Protein AF-A0A1Q7W971-F1 (afdb_monomer)

Mean predicted aligned error: 11.28 Å

Radius of gyration: 20.94 Å; Cα contacts (8 Å, |Δi|>4): 27; chains: 1; bounding box: 42×15×66 Å

Nearest PDB structures (foldseek):
  6xi6-assembly1_A-3  TM=7.404E-01  e=8.892E+00  synthetic construct

pLDDT: mean 73.96, std 14.61, range [44.72, 91.0]

Structure (mmCIF, N/CA/C/O backbone):
data_AF-A0A1Q7W971-F1
#
_entry.id   AF-A0A1Q7W971-F1
#
loop_
_atom_site.group_PDB
_atom_site.id
_atom_site.type_symbol
_atom_site.label_atom_id
_atom_site.label_alt_id
_atom_site.label_comp_id
_atom_site.label_asym_id
_atom_site.label_entity_id
_atom_site.label_seq_id
_atom_site.pdbx_PDB_ins_code
_atom_site.Cartn_x
_atom_site.Cartn_y
_atom_site.Cartn_z
_atom_site.occupancy
_atom_site.B_iso_or_equiv
_atom_site.auth_seq_id
_atom_site.auth_comp_id
_atom_site.auth_asym_id
_atom_site.auth_atom_id
_atom_site.pdbx_PDB_model_num
ATOM 1 N N . MET A 1 1 ? -23.384 -5.183 43.744 1.00 45.66 1 MET A N 1
ATOM 2 C CA . MET A 1 1 ? -22.047 -5.776 43.524 1.00 45.66 1 MET A CA 1
ATOM 3 C C . MET A 1 1 ? -21.927 -6.201 42.059 1.00 45.66 1 MET A C 1
ATOM 5 O O . MET A 1 1 ? -22.213 -7.347 41.761 1.00 45.66 1 MET A O 1
ATOM 9 N N . THR A 1 2 ? -21.583 -5.300 41.130 1.00 51.00 2 THR A N 1
ATOM 10 C CA . THR A 1 2 ? -21.463 -5.643 39.686 1.00 51.00 2 THR A CA 1
ATOM 11 C C . THR A 1 2 ? -20.423 -4.800 38.920 1.00 51.00 2 THR A C 1
ATOM 13 O O . THR A 1 2 ? -20.375 -4.856 37.699 1.00 51.00 2 THR A O 1
ATOM 16 N N . SER A 1 3 ? -19.537 -4.048 39.588 1.00 52.31 3 SER A N 1
ATOM 17 C CA . SER A 1 3 ? -18.559 -3.180 38.893 1.00 52.31 3 SER A CA 1
ATOM 18 C C . SER A 1 3 ? -17.267 -3.885 38.439 1.00 52.31 3 SER A C 1
ATOM 20 O O . SER A 1 3 ? -16.550 -3.346 37.603 1.00 52.31 3 SER A O 1
ATOM 22 N N . GLY A 1 4 ? -16.958 -5.088 38.943 1.00 53.03 4 GLY A N 1
ATOM 23 C CA . GLY A 1 4 ? -15.691 -5.785 38.646 1.00 53.03 4 GLY A CA 1
ATOM 24 C C . GLY A 1 4 ? -15.622 -6.492 37.284 1.00 53.03 4 GLY A C 1
ATOM 25 O O . GLY A 1 4 ? -14.534 -6.716 36.768 1.00 53.03 4 GLY A O 1
ATOM 26 N N . VAL A 1 5 ? -16.764 -6.828 36.676 1.00 53.59 5 VAL A N 1
ATOM 27 C CA . VAL A 1 5 ? -16.812 -7.555 35.388 1.00 53.59 5 VAL A CA 1
ATOM 28 C C . VAL A 1 5 ? -16.642 -6.602 34.197 1.00 53.59 5 VAL A C 1
ATOM 30 O O . VAL A 1 5 ? -16.032 -6.956 33.189 1.00 53.59 5 VAL A O 1
ATOM 33 N N . VAL A 1 6 ? -17.114 -5.357 34.324 1.00 56.41 6 VAL A N 1
ATOM 34 C CA . VAL A 1 6 ? -17.049 -4.351 33.250 1.00 56.41 6 VAL A CA 1
ATOM 35 C C . VAL A 1 6 ? -15.632 -3.788 33.077 1.00 56.41 6 VAL A C 1
ATOM 37 O O . VAL A 1 6 ? -15.229 -3.498 31.953 1.00 56.41 6 VAL A O 1
ATOM 40 N N . SER A 1 7 ? -14.830 -3.695 34.147 1.00 55.28 7 SER A N 1
ATOM 41 C CA . SER A 1 7 ? -13.448 -3.187 34.066 1.00 55.2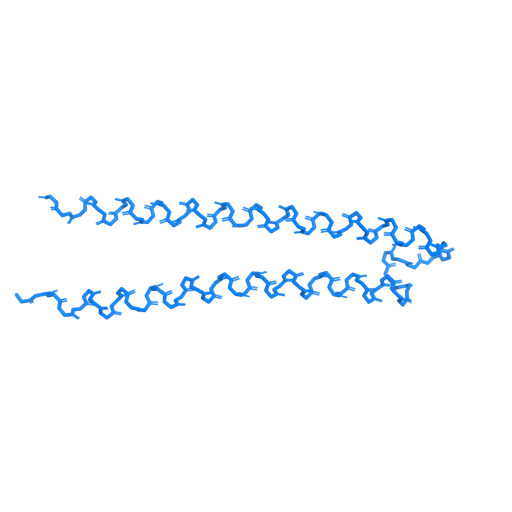8 7 SER A CA 1
ATOM 42 C C . SER A 1 7 ? -12.504 -4.135 33.312 1.00 55.28 7 SER A C 1
ATOM 44 O O . SER A 1 7 ? -11.658 -3.689 32.531 1.00 55.28 7 SER A O 1
ATOM 46 N N . VAL A 1 8 ? -12.686 -5.450 33.470 1.00 58.25 8 VAL A N 1
ATOM 47 C CA . VAL A 1 8 ? -11.938 -6.477 32.725 1.00 58.25 8 VAL A CA 1
ATOM 48 C C . VAL A 1 8 ? -12.370 -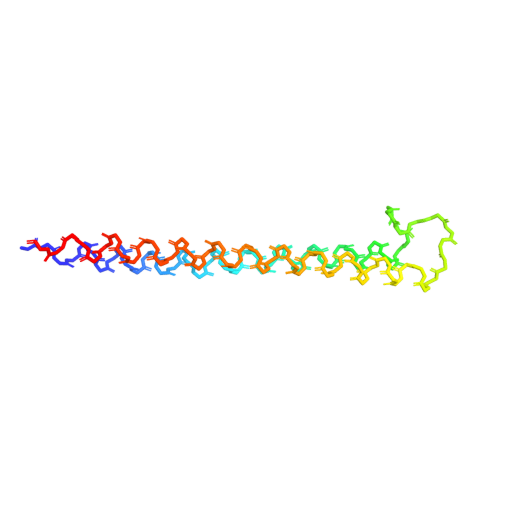6.504 31.253 1.00 58.25 8 VAL A C 1
ATOM 50 O O . VAL A 1 8 ? -11.519 -6.539 30.363 1.00 58.25 8 VAL A O 1
ATOM 53 N N . ALA A 1 9 ? -13.676 -6.398 30.978 1.00 57.38 9 ALA A N 1
ATOM 54 C CA . ALA A 1 9 ? -14.206 -6.348 29.613 1.00 57.38 9 ALA A CA 1
ATOM 55 C C . ALA A 1 9 ? -13.760 -5.089 28.839 1.00 57.38 9 ALA A C 1
ATOM 57 O O . ALA A 1 9 ? -13.397 -5.187 27.666 1.00 57.38 9 ALA A O 1
ATOM 58 N N . ALA A 1 10 ? -13.716 -3.922 29.493 1.00 59.62 10 ALA A N 1
ATOM 59 C CA . ALA A 1 10 ? -13.243 -2.672 28.889 1.00 59.62 10 ALA A CA 1
ATOM 60 C C . ALA A 1 10 ? -11.748 -2.726 28.520 1.00 59.62 10 ALA A C 1
ATOM 62 O O . ALA A 1 10 ? -11.351 -2.257 27.451 1.00 59.62 10 ALA A O 1
ATOM 63 N N . SER A 1 11 ? -10.929 -3.363 29.363 1.00 55.81 11 SER A N 1
ATOM 64 C CA . SER A 1 11 ? -9.490 -3.540 29.119 1.00 55.81 11 SER A CA 1
ATOM 65 C C . SER A 1 11 ? -9.226 -4.475 27.930 1.00 55.81 11 SER A C 1
ATOM 67 O O . SER A 1 11 ? -8.370 -4.196 27.090 1.00 55.81 11 SER A O 1
ATOM 69 N N . ALA A 1 12 ? -10.013 -5.548 27.799 1.00 57.31 12 ALA A N 1
ATOM 70 C CA . ALA A 1 12 ? -9.951 -6.448 26.650 1.00 57.31 12 ALA A CA 1
ATOM 71 C C . ALA A 1 12 ? -10.403 -5.759 25.347 1.00 57.31 12 ALA A C 1
ATOM 73 O O . ALA A 1 12 ? -9.727 -5.867 24.325 1.00 57.31 12 ALA A O 1
ATOM 74 N N . ALA A 1 13 ? -11.503 -4.997 25.380 1.00 56.72 13 ALA A N 1
ATOM 75 C CA . ALA A 1 13 ? -12.011 -4.275 24.211 1.00 56.72 13 ALA A CA 1
ATOM 76 C C . ALA A 1 13 ? -11.017 -3.219 23.686 1.00 56.72 13 ALA A C 1
ATOM 78 O O . ALA A 1 13 ? -10.848 -3.080 22.472 1.00 56.72 13 ALA A O 1
ATOM 79 N N . GLY A 1 14 ? -10.307 -2.523 24.582 1.00 55.31 14 GLY A N 1
ATOM 80 C CA . GLY A 1 14 ? -9.242 -1.586 24.209 1.00 55.31 14 GLY A CA 1
ATOM 81 C C . GLY A 1 14 ? -8.066 -2.260 23.490 1.00 55.31 14 GLY A C 1
ATOM 82 O O . GLY A 1 14 ? -7.553 -1.724 22.507 1.00 55.31 14 GLY A O 1
ATOM 83 N N . PHE A 1 15 ? -7.683 -3.466 23.921 1.00 58.78 15 PHE A N 1
ATOM 84 C CA . PHE A 1 15 ? -6.598 -4.238 23.309 1.00 58.78 15 PHE A CA 1
ATOM 85 C C . PHE A 1 15 ? -6.937 -4.719 21.888 1.00 58.78 15 PHE A C 1
ATOM 87 O O . PHE A 1 15 ? -6.115 -4.595 20.977 1.00 58.78 15 PHE A O 1
ATOM 94 N N . PHE A 1 16 ? -8.163 -5.207 21.660 1.00 59.62 16 PHE A N 1
ATOM 95 C CA . PHE A 1 16 ? -8.599 -5.623 20.320 1.00 59.62 16 PHE A CA 1
ATOM 96 C C . PHE A 1 16 ? -8.644 -4.454 19.328 1.00 59.62 16 PHE A C 1
ATOM 98 O O . PHE A 1 16 ? -8.236 -4.614 18.180 1.00 59.62 16 PHE A O 1
ATOM 105 N N . LYS A 1 17 ? -9.050 -3.263 19.781 1.00 57.25 17 LYS A N 1
ATOM 106 C CA . LYS A 1 17 ? -9.131 -2.056 18.946 1.00 57.25 17 LYS A CA 1
ATOM 107 C C . LYS A 1 17 ? -7.766 -1.594 18.421 1.00 57.25 17 LYS A C 1
ATOM 109 O O . LYS A 1 17 ? -7.647 -1.222 17.256 1.00 57.25 17 LYS A O 1
ATOM 114 N N . TYR A 1 18 ? -6.729 -1.630 19.258 1.00 57.88 18 TYR A N 1
ATOM 115 C CA . TYR A 1 18 ? -5.374 -1.251 18.838 1.00 57.88 18 TYR A CA 1
ATOM 116 C C . TYR A 1 18 ? -4.760 -2.288 17.886 1.00 57.88 18 TYR A C 1
ATOM 118 O O . TYR A 1 18 ? -4.090 -1.944 16.914 1.00 57.88 18 TYR A O 1
ATOM 126 N N . ARG A 1 19 ? -5.051 -3.572 18.123 1.00 60.31 19 ARG A N 1
ATOM 127 C CA . ARG A 1 19 ? -4.578 -4.677 17.285 1.00 60.31 19 ARG A CA 1
ATOM 128 C C . ARG A 1 19 ? -5.202 -4.672 15.883 1.00 60.31 19 ARG A C 1
ATOM 130 O O . ARG A 1 19 ? -4.505 -4.981 14.923 1.00 60.31 19 ARG A O 1
ATOM 137 N N . GLU A 1 20 ? -6.479 -4.312 15.752 1.00 60.72 20 GLU A N 1
ATOM 138 C CA . GLU A 1 20 ? -7.170 -4.220 14.454 1.00 60.72 20 GLU A CA 1
ATOM 139 C C . GLU A 1 20 ? -6.601 -3.093 13.575 1.00 60.72 20 GLU A C 1
ATOM 141 O O . GLU A 1 20 ? -6.382 -3.295 12.381 1.00 60.72 20 GLU A O 1
ATOM 146 N N . ARG A 1 21 ? -6.255 -1.944 14.177 1.00 62.56 21 ARG A N 1
ATOM 147 C CA . ARG A 1 21 ? -5.552 -0.853 13.478 1.00 62.56 21 ARG A CA 1
ATOM 148 C C . ARG A 1 21 ? -4.167 -1.283 12.994 1.00 62.56 21 ARG A C 1
ATOM 150 O O . ARG A 1 21 ? -3.870 -1.139 11.812 1.00 62.56 21 ARG A O 1
ATOM 157 N N . GLY A 1 22 ? -3.375 -1.913 13.865 1.00 65.25 22 GLY A N 1
ATOM 158 C CA . GLY A 1 22 ? -2.045 -2.408 13.495 1.00 65.25 22 GLY A CA 1
ATOM 159 C C . GLY A 1 22 ? -2.069 -3.453 12.372 1.00 65.25 22 GLY A C 1
ATOM 160 O O . GLY A 1 22 ? -1.193 -3.452 11.515 1.00 65.25 22 GLY A O 1
ATOM 161 N N . PHE A 1 23 ? -3.089 -4.315 12.328 1.00 66.75 23 PHE A N 1
ATOM 162 C CA . PHE A 1 23 ? -3.236 -5.308 11.260 1.00 66.75 23 PHE A CA 1
ATOM 163 C C . PHE A 1 23 ? -3.563 -4.668 9.902 1.00 66.75 23 PHE A C 1
ATOM 165 O O . PHE A 1 23 ? -2.981 -5.055 8.890 1.00 66.75 23 PHE A O 1
ATOM 172 N N . ASN A 1 24 ? -4.442 -3.662 9.863 1.00 71.94 24 ASN A N 1
ATOM 173 C CA . ASN A 1 24 ? -4.761 -2.956 8.618 1.00 71.94 24 ASN A CA 1
ATOM 174 C C . ASN A 1 24 ? -3.565 -2.162 8.081 1.00 71.94 24 ASN A C 1
ATOM 176 O O . ASN A 1 24 ? -3.265 -2.229 6.887 1.00 71.94 24 ASN A O 1
ATOM 180 N N . GLU A 1 25 ? -2.849 -1.463 8.962 1.00 73.25 25 GLU A N 1
ATOM 181 C CA . GLU A 1 25 ? -1.628 -0.740 8.602 1.00 73.25 25 GLU A CA 1
ATOM 182 C C . GLU A 1 25 ? -0.563 -1.698 8.044 1.00 73.25 25 GLU A C 1
ATOM 184 O O . GLU A 1 25 ? -0.003 -1.442 6.976 1.00 73.25 25 GLU A O 1
ATOM 189 N N . GLN A 1 26 ? -0.355 -2.853 8.689 1.00 79.88 26 GLN A N 1
ATOM 190 C CA . GLN A 1 26 ? 0.571 -3.884 8.207 1.00 79.88 26 GLN A CA 1
ATOM 191 C C . GLN A 1 26 ? 0.161 -4.452 6.845 1.00 79.88 26 GLN A C 1
ATOM 193 O O . GLN A 1 26 ? 0.986 -4.492 5.937 1.00 79.88 26 GLN A O 1
ATOM 198 N N . MET A 1 27 ? -1.116 -4.797 6.645 1.00 79.81 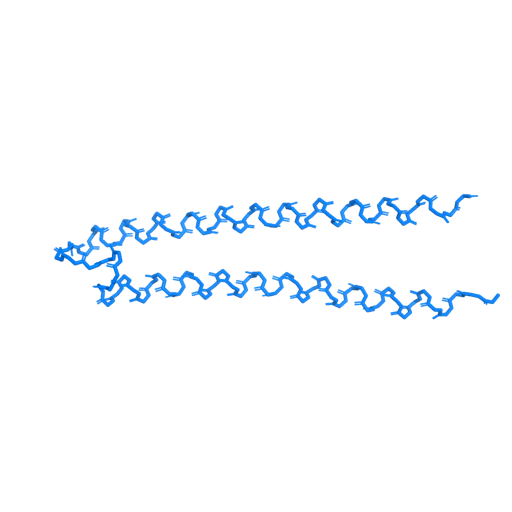27 MET A N 1
ATOM 199 C CA . MET A 1 27 ? -1.589 -5.284 5.342 1.00 79.81 27 MET A CA 1
ATOM 200 C C . MET A 1 27 ? -1.399 -4.251 4.221 1.00 79.81 27 M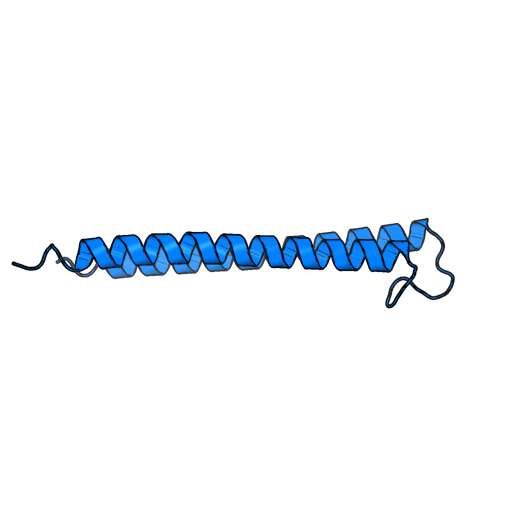ET A C 1
ATOM 202 O O . MET A 1 27 ? -1.149 -4.617 3.073 1.00 79.81 27 MET A O 1
ATOM 206 N N . THR A 1 28 ? -1.492 -2.958 4.541 1.00 83.19 28 THR A N 1
ATOM 207 C CA . THR A 1 28 ? -1.176 -1.874 3.596 1.00 83.19 28 THR A CA 1
ATOM 208 C C . THR A 1 28 ? 0.287 -1.871 3.213 1.00 83.19 28 THR A C 1
ATOM 210 O O . THR A 1 28 ? 0.617 -1.793 2.030 1.00 83.19 28 THR A O 1
ATOM 213 N N . ALA A 1 29 ? 1.154 -1.914 4.225 1.00 84.50 29 ALA A N 1
ATOM 214 C CA . ALA A 1 29 ? 2.590 -1.871 4.042 1.00 84.50 29 ALA A CA 1
ATOM 215 C C . ALA A 1 29 ? 3.042 -3.060 3.187 1.00 84.50 29 ALA A C 1
ATOM 217 O O . ALA A 1 29 ? 3.747 -2.863 2.198 1.00 84.50 29 ALA A O 1
ATOM 218 N N . ASP A 1 30 ? 2.535 -4.257 3.487 1.00 87.31 30 ASP A N 1
ATOM 219 C CA . ASP A 1 30 ? 2.814 -5.474 2.727 1.00 87.31 30 ASP A CA 1
ATOM 220 C C . ASP A 1 30 ? 2.311 -5.380 1.276 1.00 87.31 30 ASP A C 1
ATOM 222 O O . ASP A 1 30 ? 3.005 -5.795 0.343 1.00 87.31 30 ASP A O 1
ATOM 226 N N . ALA A 1 31 ? 1.129 -4.795 1.047 1.00 87.50 31 ALA A N 1
ATOM 227 C CA . ALA A 1 31 ? 0.594 -4.596 -0.300 1.00 87.50 31 ALA A CA 1
ATOM 228 C C . ALA A 1 31 ? 1.456 -3.626 -1.127 1.00 87.50 31 ALA A C 1
ATOM 230 O O . ALA A 1 31 ? 1.824 -3.939 -2.263 1.00 87.50 31 ALA A O 1
ATOM 231 N N . ILE A 1 32 ? 1.828 -2.475 -0.558 1.00 88.25 32 ILE A N 1
ATOM 232 C CA . ILE A 1 32 ? 2.708 -1.493 -1.213 1.00 88.25 32 ILE A CA 1
ATOM 233 C C . ILE A 1 32 ? 4.070 -2.121 -1.520 1.00 88.25 32 ILE A C 1
ATOM 235 O O . ILE A 1 32 ? 4.584 -1.988 -2.633 1.00 88.25 32 ILE A O 1
ATOM 239 N N . GLU A 1 33 ? 4.637 -2.842 -0.557 1.00 89.50 33 GLU A N 1
ATOM 240 C CA . GLU A 1 33 ? 5.927 -3.509 -0.694 1.00 89.50 33 GLU A CA 1
ATOM 241 C C . GLU A 1 33 ? 5.909 -4.553 -1.819 1.00 89.50 33 GLU A C 1
ATOM 243 O O . GLU A 1 33 ? 6.831 -4.611 -2.639 1.00 89.50 33 GLU A O 1
ATOM 248 N N . LYS A 1 34 ? 4.815 -5.310 -1.945 1.00 89.94 34 LYS A N 1
ATOM 249 C CA . LYS A 1 34 ? 4.613 -6.250 -3.051 1.00 89.94 34 LYS A CA 1
ATOM 250 C C . LYS A 1 34 ? 4.588 -5.548 -4.410 1.00 89.94 34 LYS A C 1
ATOM 252 O O . LYS A 1 34 ? 5.269 -6.008 -5.329 1.00 89.94 34 LYS A O 1
ATOM 257 N N . HIS A 1 35 ? 3.858 -4.437 -4.559 1.00 89.44 35 HIS A N 1
ATOM 258 C CA . HIS A 1 35 ? 3.855 -3.681 -5.820 1.00 89.44 35 HIS A CA 1
ATOM 259 C C . HIS A 1 35 ? 5.227 -3.073 -6.119 1.00 89.44 35 HIS A C 1
ATOM 261 O O . HIS A 1 35 ? 5.665 -3.109 -7.266 1.00 89.44 35 HIS A O 1
ATOM 267 N N . ARG A 1 36 ? 5.949 -2.584 -5.106 1.00 88.56 36 ARG A N 1
ATOM 268 C CA . ARG A 1 36 ? 7.310 -2.058 -5.262 1.00 88.56 36 ARG A CA 1
ATOM 269 C C . ARG A 1 36 ? 8.283 -3.131 -5.757 1.00 88.56 36 ARG A C 1
ATOM 271 O O . ARG A 1 36 ? 9.068 -2.871 -6.671 1.00 88.56 36 ARG A O 1
ATOM 278 N N . GLN A 1 37 ? 8.233 -4.337 -5.190 1.00 89.00 37 GLN A N 1
ATOM 279 C CA . GLN A 1 37 ? 9.059 -5.461 -5.642 1.00 89.00 37 GLN A CA 1
ATOM 280 C C . GLN A 1 37 ? 8.667 -5.937 -7.042 1.00 89.00 37 GLN A C 1
ATOM 282 O O . GLN A 1 37 ? 9.547 -6.146 -7.876 1.00 89.00 37 GLN A O 1
ATOM 287 N N . ALA A 1 38 ? 7.368 -6.053 -7.328 1.00 88.44 38 ALA A N 1
ATOM 288 C CA . ALA A 1 38 ? 6.876 -6.427 -8.650 1.00 88.44 38 ALA A CA 1
ATOM 289 C C . ALA A 1 38 ? 7.293 -5.405 -9.715 1.00 88.44 38 ALA A C 1
ATOM 291 O O . ALA A 1 38 ? 7.760 -5.795 -10.784 1.00 88.44 38 ALA A O 1
ATOM 292 N N . ALA A 1 39 ? 7.218 -4.110 -9.394 1.00 88.06 39 ALA A N 1
ATOM 293 C CA . ALA A 1 39 ? 7.727 -3.050 -10.246 1.00 88.06 39 ALA A CA 1
ATOM 294 C C . ALA A 1 39 ? 9.226 -3.225 -10.472 1.00 88.06 39 ALA A C 1
ATOM 296 O O . ALA A 1 39 ? 9.629 -3.313 -11.621 1.00 88.06 39 ALA A O 1
ATOM 297 N N . ARG A 1 40 ? 10.046 -3.351 -9.420 1.00 87.06 40 ARG A N 1
ATOM 298 C CA . ARG A 1 40 ? 11.510 -3.498 -9.535 1.00 87.06 40 ARG A CA 1
ATOM 299 C C . ARG A 1 40 ? 11.939 -4.713 -10.361 1.00 87.06 40 ARG A C 1
ATOM 301 O O . ARG A 1 40 ? 12.897 -4.624 -11.120 1.00 87.06 40 ARG A O 1
ATOM 308 N N . LEU A 1 41 ? 11.254 -5.841 -10.198 1.00 89.50 41 LEU A N 1
ATOM 309 C CA . LEU A 1 41 ? 11.557 -7.084 -10.910 1.00 89.50 41 LEU A CA 1
ATOM 310 C C . LEU A 1 41 ? 10.867 -7.169 -12.281 1.00 89.50 41 LEU A C 1
ATOM 312 O O . LEU A 1 41 ? 11.062 -8.151 -12.989 1.00 89.50 41 LEU A O 1
ATOM 316 N N . SER A 1 42 ? 10.081 -6.154 -12.665 1.00 85.94 42 SER A N 1
ATOM 317 C CA . SER A 1 42 ? 9.262 -6.152 -13.886 1.00 85.94 42 SER A CA 1
ATOM 318 C C . SER A 1 42 ? 8.370 -7.396 -13.996 1.00 85.94 42 SER A C 1
ATOM 320 O O . SER A 1 42 ? 8.329 -8.061 -15.029 1.00 85.94 42 SER A O 1
ATOM 322 N N . LEU A 1 43 ? 7.675 -7.733 -12.909 1.00 87.44 43 LEU A N 1
ATOM 323 C CA . LEU A 1 43 ? 6.800 -8.902 -12.808 1.00 87.44 43 LEU A CA 1
ATOM 324 C C . LEU A 1 43 ? 5.319 -8.512 -12.874 1.00 87.44 43 LEU A C 1
ATOM 326 O O . LEU A 1 43 ? 4.927 -7.403 -12.508 1.00 87.44 43 LEU A O 1
ATOM 330 N N . GLY A 1 44 ? 4.481 -9.461 -13.298 1.00 88.62 44 GLY A N 1
ATOM 331 C CA . GLY A 1 44 ? 3.026 -9.298 -13.335 1.00 88.62 44 GLY A CA 1
ATOM 332 C C . GLY A 1 44 ? 2.597 -8.122 -14.213 1.00 88.62 44 GLY A C 1
ATOM 333 O O . GLY A 1 44 ? 3.001 -8.020 -15.368 1.00 88.62 44 GLY A O 1
ATOM 334 N N . GLU A 1 45 ? 1.804 -7.212 -13.649 1.00 84.88 45 GLU A N 1
ATOM 335 C CA . GLU A 1 45 ? 1.323 -6.000 -14.331 1.00 84.88 45 GLU A CA 1
ATOM 336 C C . GLU A 1 45 ? 2.442 -5.023 -14.739 1.00 84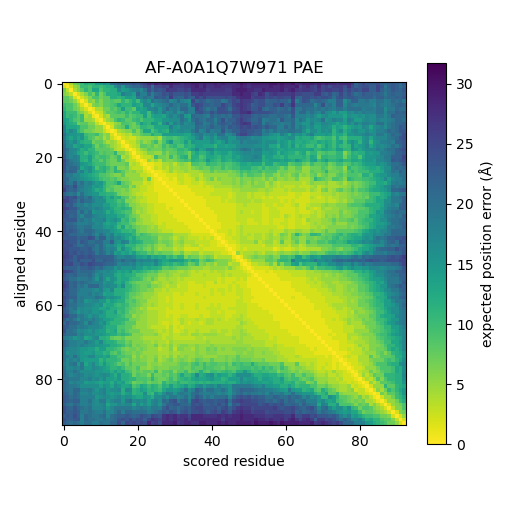.88 45 GLU A C 1
ATOM 338 O O . GLU A 1 45 ? 2.225 -4.163 -15.592 1.00 84.88 45 GLU A O 1
ATOM 343 N N . TYR A 1 46 ? 3.645 -5.158 -14.171 1.00 87.06 46 TYR A N 1
ATOM 344 C CA . TYR A 1 46 ? 4.812 -4.329 -14.486 1.00 87.06 46 TYR A CA 1
ATOM 345 C C . TYR A 1 46 ? 5.721 -4.941 -15.565 1.00 87.06 46 TYR A C 1
ATOM 347 O O . TYR A 1 46 ? 6.712 -4.319 -15.942 1.00 87.06 46 TYR A O 1
ATOM 355 N N . ALA A 1 47 ? 5.403 -6.140 -16.061 1.00 84.62 47 ALA A N 1
ATOM 356 C CA . ALA A 1 47 ? 6.155 -6.819 -17.115 1.00 84.62 47 ALA A CA 1
ATOM 357 C C . ALA A 1 47 ? 5.858 -6.252 -18.522 1.00 84.62 47 ALA A C 1
ATOM 359 O O . ALA A 1 47 ? 5.029 -5.355 -18.695 1.00 84.62 47 ALA A O 1
ATOM 360 N N . GLY A 1 48 ? 6.516 -6.815 -19.545 1.00 80.56 48 GLY A N 1
ATOM 361 C CA . GLY A 1 48 ? 6.158 -6.596 -20.955 1.00 80.56 48 GLY A CA 1
ATOM 362 C C . GLY A 1 48 ? 6.951 -5.513 -21.690 1.00 80.56 48 GLY A C 1
ATOM 363 O O . GLY A 1 48 ? 6.407 -4.868 -22.577 1.00 80.56 48 GLY A O 1
ATOM 364 N N . GLY A 1 49 ? 8.221 -5.293 -21.334 1.00 72.69 49 GLY A N 1
ATOM 365 C CA . GLY A 1 49 ? 9.091 -4.341 -22.045 1.00 72.69 49 GLY A CA 1
ATOM 366 C C . GLY A 1 49 ? 8.796 -2.866 -21.756 1.00 72.69 49 GLY A C 1
ATOM 367 O O . GLY A 1 49 ? 9.325 -1.998 -22.443 1.00 72.69 49 GLY A O 1
ATOM 368 N N . LYS A 1 50 ? 7.975 -2.587 -20.736 1.00 80.81 50 LYS A N 1
ATOM 369 C CA . LYS A 1 50 ? 7.711 -1.234 -20.240 1.00 80.81 50 LYS A CA 1
ATOM 370 C C . LYS A 1 50 ? 9.014 -0.553 -19.849 1.00 80.81 50 LYS A C 1
ATOM 372 O O . LYS A 1 50 ? 9.841 -1.144 -19.146 1.00 80.81 50 LYS A O 1
ATOM 377 N N . ASN A 1 51 ? 9.166 0.700 -20.259 1.00 86.75 51 ASN A N 1
ATOM 378 C CA . ASN A 1 51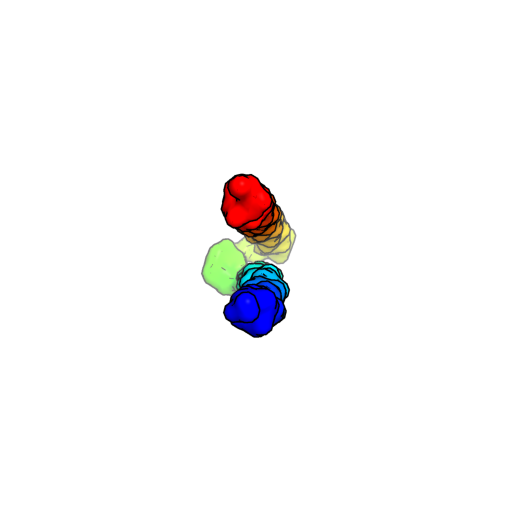 ? 10.288 1.506 -19.802 1.00 86.75 51 ASN A CA 1
ATOM 379 C C . ASN A 1 51 ? 10.142 1.795 -18.294 1.00 86.75 51 ASN A C 1
ATOM 381 O O . ASN A 1 51 ? 9.041 1.749 -17.739 1.00 86.75 51 ASN A O 1
ATOM 385 N N . GLU A 1 52 ? 11.249 2.101 -17.620 1.00 82.06 52 GLU A N 1
ATOM 386 C CA . GLU A 1 52 ? 11.281 2.361 -16.177 1.00 82.06 52 GLU A CA 1
ATOM 387 C C . GLU A 1 52 ? 10.272 3.445 -15.771 1.00 82.06 52 GLU A C 1
ATOM 389 O O . GLU A 1 52 ? 9.554 3.290 -14.787 1.00 82.06 52 GLU A O 1
ATOM 394 N N . GLU A 1 53 ? 10.143 4.506 -16.571 1.00 87.62 53 GLU A N 1
ATOM 395 C CA . GLU A 1 53 ? 9.201 5.595 -16.304 1.00 87.62 53 GLU A CA 1
ATOM 396 C C . GLU A 1 53 ? 7.737 5.125 -16.310 1.00 87.62 53 GLU A C 1
ATOM 398 O O . GLU A 1 53 ? 6.952 5.504 -15.441 1.00 87.62 53 GLU A O 1
ATOM 403 N N . GLU A 1 54 ? 7.362 4.253 -17.246 1.00 87.19 54 GLU A N 1
ATOM 404 C CA . GLU A 1 54 ? 6.008 3.696 -17.317 1.00 87.19 54 GLU A CA 1
ATOM 405 C C . GLU A 1 54 ? 5.720 2.780 -16.125 1.00 87.19 54 GLU A C 1
ATOM 407 O O . GLU A 1 54 ? 4.625 2.815 -15.557 1.00 87.19 54 GLU A O 1
ATOM 412 N N . ARG A 1 55 ? 6.716 1.992 -15.700 1.00 87.31 55 ARG A N 1
ATOM 413 C CA . ARG A 1 55 ? 6.620 1.147 -14.502 1.00 87.31 55 ARG A CA 1
ATOM 414 C C . ARG A 1 55 ? 6.468 1.979 -13.231 1.00 87.31 55 ARG A C 1
ATOM 416 O O . ARG A 1 55 ? 5.650 1.626 -12.384 1.00 87.31 55 ARG A O 1
ATOM 423 N N . LEU A 1 56 ? 7.202 3.085 -13.105 1.00 86.81 56 LEU A N 1
ATOM 424 C CA . LEU A 1 56 ? 7.098 3.992 -11.960 1.00 86.81 56 LEU A CA 1
ATOM 425 C C . LEU A 1 56 ? 5.759 4.732 -11.926 1.00 86.81 56 LEU A C 1
ATOM 427 O O . LEU A 1 56 ? 5.178 4.868 -10.851 1.00 86.81 56 LEU A O 1
ATOM 431 N N . ARG A 1 57 ? 5.230 5.159 -13.079 1.00 88.56 57 ARG A N 1
ATOM 432 C CA . ARG A 1 57 ? 3.884 5.752 -13.155 1.00 88.56 57 ARG A CA 1
ATOM 433 C C . ARG A 1 57 ? 2.815 4.759 -12.710 1.00 88.56 57 ARG A C 1
ATOM 435 O O . ARG A 1 57 ? 1.990 5.106 -11.873 1.00 88.56 57 ARG A O 1
ATOM 442 N N . LEU A 1 58 ? 2.871 3.521 -13.206 1.00 88.44 58 LEU A N 1
ATOM 443 C CA . LEU A 1 58 ? 1.939 2.470 -12.794 1.00 88.44 58 LEU A CA 1
ATOM 444 C C . LEU A 1 58 ? 2.054 2.169 -11.291 1.00 88.44 58 LEU A C 1
ATOM 446 O O . LEU A 1 58 ? 1.041 2.012 -10.613 1.00 88.44 58 LEU A O 1
ATOM 450 N N . LEU A 1 59 ? 3.280 2.154 -10.757 1.00 88.75 59 LEU A N 1
ATOM 451 C CA . LEU A 1 59 ? 3.524 1.957 -9.329 1.00 88.75 59 LEU A CA 1
ATOM 452 C C . LEU A 1 59 ? 2.898 3.085 -8.507 1.00 88.75 59 LEU A C 1
ATOM 454 O O . LEU A 1 59 ? 2.201 2.809 -7.536 1.00 88.75 59 LEU A O 1
ATOM 458 N N . ALA A 1 60 ? 3.110 4.340 -8.907 1.00 90.81 60 ALA A N 1
ATOM 459 C CA . ALA A 1 60 ? 2.536 5.498 -8.231 1.00 90.81 60 ALA A CA 1
ATOM 460 C C . ALA A 1 60 ? 1.000 5.452 -8.237 1.00 90.81 60 ALA A C 1
ATOM 462 O O . ALA A 1 60 ? 0.382 5.651 -7.195 1.00 90.81 60 ALA A O 1
ATOM 463 N N . THR A 1 61 ? 0.384 5.115 -9.375 1.00 91.00 61 THR A N 1
ATOM 464 C CA . THR A 1 61 ? -1.074 4.951 -9.474 1.00 91.00 61 THR A CA 1
ATOM 465 C C . THR A 1 61 ? -1.589 3.875 -8.519 1.00 91.00 61 THR A C 1
ATOM 467 O O . THR A 1 61 ? -2.521 4.129 -7.759 1.00 91.00 61 THR A O 1
ATOM 470 N N . ASN A 1 62 ? -0.963 2.698 -8.505 1.00 89.25 62 ASN A N 1
ATOM 471 C CA . ASN A 1 62 ? -1.374 1.600 -7.630 1.00 89.25 62 ASN A CA 1
ATOM 472 C C . ASN A 1 62 ? -1.194 1.937 -6.142 1.00 89.25 62 ASN A C 1
ATOM 474 O O . ASN A 1 62 ? -2.055 1.608 -5.328 1.00 89.25 62 ASN A O 1
ATOM 478 N N . VAL A 1 63 ? -0.118 2.640 -5.777 1.00 90.00 63 VAL A N 1
ATOM 479 C CA . VAL A 1 63 ? 0.098 3.113 -4.400 1.00 90.00 63 VAL A CA 1
ATOM 480 C C . VAL A 1 63 ? -0.993 4.092 -3.965 1.00 90.00 63 VAL A C 1
ATOM 482 O O . VAL A 1 63 ? -1.500 3.965 -2.851 1.00 90.00 63 VAL A O 1
ATOM 485 N N . GLU A 1 64 ? -1.394 5.037 -4.819 1.00 89.44 64 GLU A N 1
ATOM 486 C CA . GLU A 1 64 ? -2.482 5.967 -4.488 1.00 89.44 64 GLU A CA 1
ATOM 487 C C . GLU A 1 64 ? -3.826 5.245 -4.320 1.00 89.44 64 GLU A C 1
ATOM 489 O O . GLU A 1 64 ? -4.540 5.519 -3.357 1.00 89.44 64 GLU A O 1
ATOM 494 N N . ILE A 1 65 ? -4.131 4.250 -5.164 1.00 90.44 65 ILE A N 1
ATOM 495 C CA . ILE A 1 65 ? -5.333 3.413 -5.004 1.00 90.44 65 ILE A CA 1
ATOM 496 C C . ILE A 1 65 ? -5.322 2.704 -3.642 1.00 90.44 65 ILE A C 1
ATOM 498 O O . ILE A 1 65 ? -6.310 2.758 -2.909 1.00 90.44 65 ILE A O 1
ATOM 502 N N . ILE A 1 66 ? -4.198 2.086 -3.266 1.00 88.00 66 ILE A N 1
ATOM 503 C CA . ILE A 1 66 ? -4.060 1.393 -1.977 1.00 88.00 66 ILE A CA 1
ATOM 504 C C . ILE A 1 66 ? -4.244 2.370 -0.808 1.00 88.00 66 ILE A C 1
ATOM 506 O O . ILE A 1 66 ? -4.934 2.046 0.159 1.00 88.00 66 ILE A O 1
ATOM 510 N N . LYS A 1 67 ? -3.668 3.574 -0.886 1.00 84.75 67 LYS A N 1
ATOM 511 C CA . LYS A 1 67 ? -3.826 4.610 0.149 1.00 84.75 67 LYS A CA 1
ATOM 512 C C . LYS A 1 67 ? -5.274 5.077 0.277 1.00 84.75 67 LYS A C 1
ATOM 514 O O . LYS A 1 67 ? -5.764 5.237 1.395 1.00 84.75 67 LYS A O 1
ATOM 519 N N . ASP A 1 68 ? -5.974 5.259 -0.837 1.00 86.94 68 ASP A N 1
ATOM 520 C CA . ASP A 1 68 ? -7.392 5.621 -0.826 1.00 86.94 68 ASP A CA 1
ATOM 521 C C . ASP A 1 68 ? -8.265 4.504 -0.238 1.00 86.94 68 ASP A C 1
ATOM 523 O O . ASP A 1 68 ? -9.209 4.782 0.507 1.00 86.94 68 ASP A O 1
ATOM 527 N N . GLU A 1 69 ? -7.948 3.236 -0.513 1.00 85.56 69 GLU A N 1
ATOM 528 C CA . GLU A 1 69 ? -8.608 2.101 0.136 1.00 85.56 69 GLU A CA 1
ATOM 529 C C . GLU A 1 69 ? -8.379 2.079 1.649 1.00 85.56 69 GLU A C 1
ATOM 531 O O . GLU A 1 69 ? -9.327 1.828 2.397 1.00 85.56 69 GLU A O 1
ATOM 536 N N . GLN A 1 70 ? -7.160 2.370 2.115 1.00 84.56 70 GLN A N 1
ATOM 537 C CA . GLN A 1 70 ? -6.900 2.481 3.552 1.00 84.56 70 GLN A CA 1
ATOM 538 C C . GLN A 1 70 ? -7.688 3.603 4.195 1.00 84.56 70 GLN A C 1
ATOM 540 O O . GLN A 1 70 ? -8.364 3.359 5.190 1.00 84.56 70 GLN A O 1
ATOM 545 N N . ARG A 1 71 ? -7.701 4.792 3.583 1.00 83.50 71 ARG A N 1
ATOM 546 C CA . ARG A 1 71 ? -8.485 5.925 4.087 1.00 83.50 71 ARG A CA 1
ATOM 547 C C . ARG A 1 71 ? -9.961 5.549 4.246 1.00 83.50 71 ARG A C 1
ATOM 549 O O . ARG A 1 71 ? -10.582 5.877 5.251 1.00 83.50 71 ARG A O 1
ATOM 556 N N . LYS A 1 72 ? -10.536 4.813 3.287 1.00 86.31 72 LYS A N 1
ATOM 557 C CA . LYS A 1 72 ? -11.921 4.315 3.387 1.00 86.31 72 LYS A CA 1
ATOM 558 C C . LYS A 1 72 ? -12.107 3.331 4.545 1.00 86.31 72 LYS A C 1
ATOM 560 O O . LYS A 1 72 ? -13.118 3.408 5.240 1.00 86.31 72 LYS A O 1
ATOM 565 N N . ARG A 1 73 ? -11.159 2.411 4.755 1.00 81.81 73 ARG A N 1
ATOM 566 C CA . ARG A 1 73 ? -11.198 1.447 5.870 1.00 81.81 73 ARG A CA 1
ATOM 567 C C . ARG A 1 73 ? -11.086 2.153 7.221 1.00 81.81 73 ARG A C 1
ATOM 569 O O . ARG A 1 73 ? -11.835 1.812 8.130 1.00 81.81 73 ARG A O 1
ATOM 576 N N . GLU A 1 74 ? -10.213 3.150 7.340 1.00 80.44 74 GLU A N 1
ATOM 577 C CA . GLU A 1 74 ? -10.067 3.979 8.542 1.00 80.44 74 GLU A CA 1
ATOM 578 C C . GLU A 1 74 ? -11.357 4.734 8.870 1.00 80.44 74 GLU A C 1
ATOM 580 O O . GLU A 1 74 ? -11.844 4.622 9.991 1.00 80.44 74 GLU A O 1
ATOM 585 N N . LEU A 1 75 ? -11.980 5.391 7.885 1.00 81.25 75 LEU A N 1
ATOM 586 C CA . LEU A 1 75 ? -13.261 6.082 8.078 1.00 81.25 75 LEU A CA 1
ATOM 587 C C . LEU A 1 75 ? -14.377 5.125 8.529 1.00 81.25 75 LEU A C 1
ATOM 589 O O . LEU A 1 75 ? -15.155 5.450 9.423 1.00 81.25 75 LEU A O 1
ATOM 593 N N . GLN A 1 76 ? -14.445 3.919 7.955 1.00 79.56 76 GLN A N 1
ATOM 594 C CA . GLN A 1 76 ? -15.404 2.896 8.396 1.00 79.56 76 GLN A CA 1
ATOM 595 C C . GLN A 1 76 ? -15.116 2.393 9.817 1.00 79.56 76 GLN A C 1
ATOM 597 O O . GLN A 1 76 ? -16.046 2.070 10.559 1.00 79.56 76 GLN A O 1
ATOM 602 N N . LEU A 1 77 ? -13.843 2.298 10.208 1.00 76.75 77 LEU A N 1
ATOM 603 C CA . LEU A 1 77 ? -13.444 1.934 11.568 1.00 76.75 77 LEU A CA 1
ATOM 604 C C . LEU A 1 77 ? -13.798 3.035 12.575 1.00 76.75 77 LEU A C 1
ATOM 606 O O . LEU A 1 77 ? -14.237 2.720 13.683 1.00 76.75 77 LEU A O 1
ATOM 610 N N . GLU A 1 78 ? -13.629 4.305 12.204 1.00 75.69 78 GLU A N 1
ATOM 611 C CA . GLU A 1 78 ? -14.016 5.459 13.021 1.00 75.69 78 GLU A CA 1
ATOM 612 C C . GLU A 1 78 ? -15.530 5.497 13.240 1.00 75.69 78 GLU A C 1
ATOM 614 O O . GLU A 1 78 ? -15.964 5.471 14.391 1.00 75.69 78 GLU A O 1
ATOM 619 N N . GLN A 1 79 ? -16.327 5.394 12.171 1.00 70.62 79 GLN A N 1
ATOM 620 C CA . GLN A 1 79 ? -17.794 5.345 12.256 1.00 70.62 79 GLN A CA 1
ATOM 621 C C . GLN A 1 79 ? -18.291 4.193 13.142 1.00 70.62 79 GLN A C 1
ATOM 623 O O . GLN A 1 79 ? -19.055 4.407 14.083 1.00 70.62 79 GLN A O 1
ATOM 628 N N . LYS A 1 80 ? -17.791 2.966 12.929 1.00 72.00 80 LYS A N 1
ATOM 629 C CA . LYS A 1 80 ? -18.138 1.813 13.783 1.00 72.00 80 LYS A CA 1
ATOM 630 C C . LYS A 1 80 ? -17.745 2.022 15.246 1.00 72.00 80 LYS A C 1
ATOM 632 O O . LYS A 1 80 ? -18.384 1.470 16.145 1.00 72.00 80 LYS A O 1
ATOM 637 N N . SER A 1 81 ? -16.663 2.758 15.506 1.00 67.00 81 SER A N 1
ATOM 638 C CA . SER A 1 81 ? -16.244 3.074 16.870 1.00 67.00 81 SER A CA 1
ATOM 639 C C . SER A 1 81 ? -17.175 4.087 17.534 1.00 67.00 81 SER A C 1
ATOM 641 O O . SER A 1 81 ? -17.404 3.971 18.738 1.00 67.00 81 SER A O 1
ATOM 643 N N . GLU A 1 82 ? -17.680 5.068 16.792 1.00 69.06 82 GLU A N 1
ATOM 644 C CA . GLU A 1 82 ? -18.621 6.075 17.291 1.00 69.06 82 GLU A CA 1
ATOM 645 C C . GLU A 1 82 ? -19.991 5.453 17.595 1.00 69.06 82 GLU A C 1
ATOM 647 O O . GLU A 1 82 ? -20.528 5.652 18.685 1.00 69.06 82 GLU A O 1
ATOM 652 N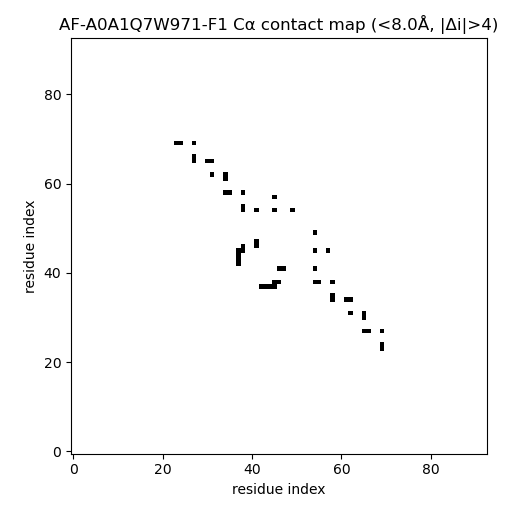 N . GLU A 1 83 ? -20.505 4.601 16.703 1.00 65.31 83 GLU A N 1
ATOM 653 C CA . GLU A 1 83 ? -21.769 3.868 16.884 1.00 65.31 83 GLU A CA 1
ATOM 654 C C . GLU A 1 83 ? -21.768 2.967 18.131 1.00 65.31 83 GLU A C 1
ATOM 656 O O . GLU A 1 83 ? -22.762 2.878 18.855 1.00 65.31 83 GLU A O 1
ATOM 661 N N . ARG A 1 84 ? -20.642 2.307 18.438 1.00 60.06 84 ARG A N 1
ATOM 662 C CA . ARG A 1 84 ? -20.521 1.502 19.668 1.00 60.06 84 ARG A CA 1
ATOM 663 C C . ARG A 1 84 ? -20.454 2.366 20.928 1.00 60.06 84 ARG A C 1
ATOM 665 O O . ARG A 1 84 ? -20.981 1.958 21.961 1.00 60.06 84 ARG A O 1
ATOM 672 N N . GLY A 1 85 ? -19.823 3.538 20.852 1.00 59.09 85 GLY A N 1
ATOM 673 C CA . GLY A 1 85 ? -19.734 4.474 21.976 1.00 59.09 85 GLY A CA 1
ATOM 674 C C . GLY A 1 85 ? -21.096 5.055 22.364 1.00 59.09 85 GLY A C 1
ATOM 675 O O . GLY A 1 85 ? -21.417 5.143 23.549 1.00 59.09 85 GLY A O 1
ATOM 676 N N . THR A 1 86 ? -21.932 5.384 21.376 1.00 56.88 86 THR A N 1
ATOM 677 C CA . THR A 1 86 ? -23.285 5.915 21.608 1.00 56.88 86 THR A CA 1
ATOM 678 C C . THR A 1 86 ? -24.248 4.846 22.127 1.00 56.88 86 THR A C 1
ATOM 680 O O . THR A 1 86 ? -24.996 5.110 23.070 1.00 56.88 86 THR A O 1
ATOM 683 N N . ALA A 1 87 ? -24.176 3.612 21.613 1.00 56.75 87 ALA A N 1
ATOM 684 C CA . ALA A 1 87 ? -24.982 2.491 22.103 1.00 56.75 87 ALA A CA 1
ATOM 685 C C . ALA A 1 87 ? -24.681 2.125 23.572 1.00 56.75 87 ALA A C 1
ATOM 687 O O . ALA A 1 87 ? -25.587 1.757 24.318 1.00 56.75 87 ALA A O 1
ATOM 688 N N . GLN A 1 88 ? -23.426 2.262 24.016 1.00 51.72 88 GLN A N 1
ATOM 689 C CA . GLN A 1 88 ? -23.029 1.974 25.399 1.00 51.72 88 GLN A CA 1
ATOM 690 C C . GLN A 1 88 ? -23.432 3.092 26.385 1.00 51.72 88 GLN A C 1
ATOM 692 O O . GLN A 1 88 ? -23.660 2.813 27.560 1.00 51.72 88 GLN A O 1
ATOM 697 N N . SER A 1 89 ? -23.587 4.336 25.911 1.00 52.81 89 SER A N 1
ATOM 698 C CA . SER A 1 89 ? -24.044 5.490 26.708 1.00 52.81 89 SER A CA 1
ATOM 699 C C . SER A 1 89 ? -25.558 5.506 26.966 1.00 52.81 89 SER A C 1
ATOM 701 O O . SER A 1 89 ? -25.997 6.111 27.940 1.00 52.81 89 SER A O 1
ATOM 703 N N . GLY A 1 90 ? -26.365 4.861 26.116 1.00 49.06 90 GLY A N 1
ATOM 704 C CA . GLY A 1 90 ? -27.828 4.811 26.258 1.00 49.06 90 GLY A CA 1
ATOM 705 C C . GLY A 1 90 ? -28.347 3.773 27.262 1.00 49.06 90 GLY A C 1
ATOM 706 O O . GLY A 1 90 ? -29.530 3.771 27.574 1.00 49.06 90 GLY A O 1
ATOM 707 N N . ALA A 1 91 ? -27.483 2.897 27.786 1.00 50.41 91 ALA A N 1
ATOM 708 C CA . ALA A 1 91 ? -27.858 1.802 28.688 1.00 50.41 91 ALA A CA 1
ATOM 709 C C . ALA A 1 91 ? -27.736 2.151 30.191 1.00 50.41 91 ALA A C 1
ATOM 711 O O . ALA A 1 91 ? -27.663 1.254 31.027 1.00 50.41 91 ALA A O 1
ATOM 712 N N . SER A 1 92 ? -27.646 3.439 30.549 1.00 48.78 92 SER A N 1
ATOM 713 C CA . SER A 1 92 ? -27.502 3.913 31.942 1.00 48.78 92 SER A CA 1
ATOM 714 C C . SER A 1 92 ? -28.591 4.900 32.393 1.00 48.78 92 SER A C 1
ATOM 716 O O . SER A 1 92 ? -28.359 5.664 33.326 1.00 48.78 92 SER A O 1
ATOM 718 N N . THR A 1 93 ? -29.767 4.896 31.758 1.00 44.72 93 THR A N 1
ATOM 719 C CA . THR A 1 93 ? -30.971 5.590 32.269 1.00 44.72 93 THR A CA 1
ATOM 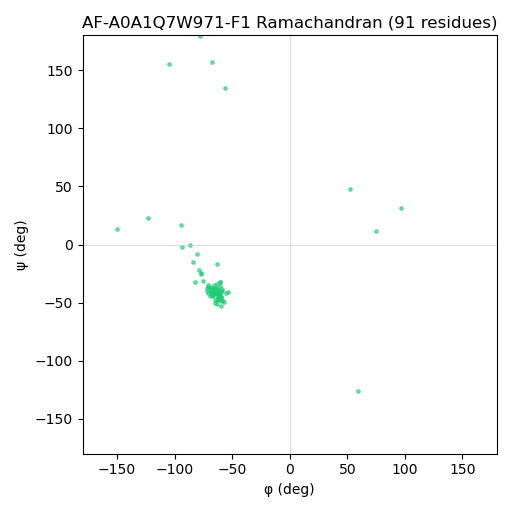720 C C . THR A 1 93 ? -32.030 4.560 32.624 1.00 44.72 93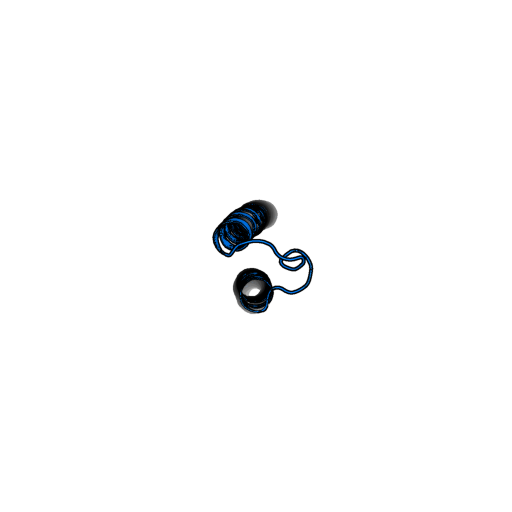 THR A C 1
ATOM 722 O O . THR A 1 93 ? -32.660 4.718 33.691 1.00 44.72 93 THR A O 1
#

Secondary structure (DSSP, 8-state):
--SHHHHHHHHHHHHHHHHHHHHHHHHHHHHHHHHHHHHHTT-GGG-SS--HHHHHHHHHHHHHHHHHHHHHHHHHHHHHHHHHHHHHHGGG-

Foldseek 3Di:
DPPPVVVVVVVVVVVVLVVVVVVLVVVLVVVLVVLVVCLVVCHDPSPDPDDNVRSVVVSVVVNVVSVVVSVVVVVVSVVVVVVVVVVVVVPPD

Sequence (93 aa):
MTSGVVSVAASAAGFFKYRERGFNEQMTADAIEKHRQAARLSLGEYAGGKNEEERLRLLATNVEIIKDEQRKRELQLEQKSEERGTAQSGAST

Solvent-accessible surface area (backbone atoms only — not comparable to full-atom values): 5309 Å² total; per-residue (Å²): 142,76,72,72,65,56,59,57,51,51,55,53,54,54,53,53,56,54,51,55,53,54,49,54,55,48,55,48,52,53,51,49,50,48,50,54,50,28,41,76,68,39,37,78,95,37,35,86,86,60,52,70,68,57,33,50,51,52,47,53,54,52,47,52,53,53,52,53,53,47,54,53,52,51,53,52,51,50,53,56,50,52,57,53,53,53,60,63,66,67,78,78,124